Protein AF-A0A844KLC8-F1 (afdb_monomer)

Mean predicted aligned error: 15.68 Å

Solvent-accessible surface area (backbone atoms only — not comparable to full-atom values): 9516 Å² total; per-residue (Å²): 142,85,90,80,84,91,78,90,85,89,85,89,83,91,80,89,80,90,86,89,83,84,87,91,82,92,81,90,74,97,69,89,87,89,84,85,68,102,73,71,63,65,18,48,72,48,92,65,33,58,96,53,29,30,75,42,96,89,33,64,32,41,52,37,38,92,76,21,18,28,34,32,66,72,65,86,51,62,90,50,37,47,78,38,76,36,86,92,43,44,32,43,36,33,15,62,91,38,49,68,51,45,63,72,38,43,82,78,47,55,73,69,40,40,50,48,48,52,50,51,54,53,51,50,53,51,54,53,51,58,52,52,59,50,52,58,58,56,68,68,70,73,80,80,84,88,134

Nearest PDB structures (foldseek):
  7uyx-assembly2_C  TM=3.907E-01  e=8.973E-01  Pseudomonas phage PA1C

Structure (mmCIF, N/CA/C/O backbone):
data_AF-A0A844KLC8-F1
#
_entry.id   AF-A0A844KLC8-F1
#
loop_
_atom_site.group_PDB
_atom_site.id
_atom_site.type_symbol
_atom_site.label_atom_id
_atom_site.label_alt_id
_atom_site.label_comp_id
_atom_site.label_asym_id
_atom_site.label_entity_id
_atom_site.label_seq_id
_atom_site.pdbx_PDB_ins_code
_atom_site.Cartn_x
_atom_site.Cartn_y
_atom_site.Cartn_z
_atom_site.occupancy
_atom_site.B_iso_or_equiv
_atom_site.auth_seq_id
_atom_site.auth_comp_id
_atom_site.auth_asym_id
_atom_site.auth_atom_id
_atom_site.pdbx_PDB_model_num
ATOM 1 N N . MET A 1 1 ? -18.348 40.422 -34.253 1.00 45.09 1 MET A N 1
ATOM 2 C CA . MET A 1 1 ? -17.930 39.372 -33.302 1.00 45.09 1 MET A CA 1
ATOM 3 C C . MET A 1 1 ? -16.960 38.451 -34.016 1.00 45.09 1 MET A C 1
ATOM 5 O O . MET A 1 1 ? -17.379 37.837 -34.982 1.00 45.09 1 MET A O 1
ATOM 9 N N . ALA A 1 2 ? -15.698 38.417 -33.592 1.00 37.88 2 ALA A N 1
ATOM 10 C CA . ALA A 1 2 ? -14.767 37.296 -33.761 1.00 37.88 2 ALA A CA 1
ATOM 11 C C . ALA A 1 2 ? -13.426 37.734 -33.156 1.00 37.88 2 ALA A C 1
ATOM 13 O O . ALA A 1 2 ? -12.710 38.538 -33.745 1.00 37.88 2 ALA A O 1
ATOM 14 N N . ILE A 1 3 ? -13.129 37.252 -31.950 1.00 41.69 3 ILE A N 1
ATOM 15 C CA . ILE A 1 3 ? -11.809 37.370 -31.325 1.00 41.69 3 ILE A CA 1
ATOM 16 C C . ILE A 1 3 ? -11.173 35.993 -31.526 1.00 41.69 3 ILE A C 1
ATOM 18 O O . ILE A 1 3 ? -11.606 35.020 -30.915 1.00 41.69 3 ILE A O 1
ATOM 22 N N . GLY A 1 4 ? -10.259 35.895 -32.492 1.00 40.50 4 GLY A N 1
ATOM 23 C CA . GLY A 1 4 ? -9.555 34.667 -32.862 1.00 40.50 4 GLY A CA 1
ATOM 24 C C . GLY A 1 4 ? -8.250 34.519 -32.081 1.00 40.50 4 GLY A C 1
ATOM 25 O O . GLY A 1 4 ? -7.542 35.495 -31.853 1.00 40.50 4 GLY A O 1
ATOM 26 N N . ALA A 1 5 ? -7.987 33.288 -31.653 1.00 45.03 5 ALA A N 1
ATOM 27 C CA . ALA A 1 5 ? -6.975 32.880 -30.692 1.00 45.03 5 ALA A CA 1
ATOM 28 C C . ALA A 1 5 ? -5.515 33.040 -31.159 1.00 45.03 5 ALA A C 1
ATOM 30 O O . ALA A 1 5 ? -5.173 32.813 -32.318 1.00 45.03 5 ALA A O 1
ATOM 31 N N . LEU A 1 6 ? -4.647 33.346 -30.191 1.00 46.69 6 LEU A N 1
ATOM 32 C CA . LEU A 1 6 ? -3.197 33.179 -30.259 1.00 46.69 6 LEU A CA 1
ATOM 33 C C . LEU A 1 6 ? -2.846 31.702 -30.013 1.00 46.69 6 LEU A C 1
ATOM 35 O O . LEU A 1 6 ? -3.118 31.187 -28.933 1.00 46.69 6 LEU A O 1
ATOM 39 N N . GLN A 1 7 ? -2.182 31.053 -30.970 1.00 39.69 7 GLN A N 1
ATOM 40 C CA . GLN A 1 7 ? -1.449 29.802 -30.751 1.00 39.69 7 GLN A CA 1
ATOM 41 C C . GLN A 1 7 ? -0.086 29.907 -31.456 1.00 39.69 7 GLN A C 1
ATOM 43 O O . GLN A 1 7 ? 0.065 29.609 -32.636 1.00 39.69 7 GLN A O 1
ATOM 48 N N . THR A 1 8 ? 0.906 30.383 -30.707 1.00 43.91 8 THR A N 1
ATOM 49 C CA . THR A 1 8 ? 2.342 30.194 -30.973 1.00 43.91 8 THR A CA 1
ATOM 50 C C . THR A 1 8 ? 2.672 28.719 -30.667 1.00 43.91 8 THR A C 1
ATOM 52 O O . THR A 1 8 ? 2.186 28.194 -29.673 1.00 43.91 8 THR A O 1
ATOM 55 N N . GLY A 1 9 ? 3.382 27.905 -31.447 1.00 41.59 9 GLY A N 1
ATOM 56 C CA . GLY A 1 9 ? 4.299 28.160 -32.546 1.00 41.59 9 GLY A CA 1
ATOM 57 C C . GLY A 1 9 ? 5.651 27.516 -32.228 1.00 41.59 9 GLY A C 1
ATOM 58 O O . GLY A 1 9 ? 6.537 28.240 -31.811 1.00 41.59 9 GLY A O 1
ATOM 59 N N . TYR A 1 10 ? 5.820 26.196 -32.420 1.00 30.45 10 TYR A N 1
ATOM 60 C CA . TYR A 1 10 ? 7.143 25.544 -32.494 1.00 30.45 10 TYR A CA 1
ATOM 61 C C . TYR A 1 10 ? 7.095 24.278 -33.362 1.00 30.45 10 TYR A C 1
ATOM 63 O O . TYR A 1 10 ? 6.698 23.207 -32.909 1.00 30.45 10 TYR A O 1
ATOM 71 N N . THR A 1 11 ? 7.550 24.389 -34.609 1.00 50.56 11 THR A N 1
ATOM 72 C CA . THR A 1 11 ? 7.930 23.242 -35.443 1.00 50.56 11 THR A CA 1
ATOM 73 C C . THR A 1 11 ? 9.197 23.567 -36.218 1.00 50.56 11 THR A C 1
ATOM 75 O O . THR A 1 11 ? 9.333 24.676 -36.736 1.00 50.56 11 THR A O 1
ATOM 78 N N . THR A 1 12 ? 10.006 22.523 -36.409 1.00 45.44 12 THR A N 1
ATOM 79 C CA . THR A 1 12 ? 11.101 22.346 -37.381 1.00 45.44 12 THR A CA 1
ATOM 80 C C . THR A 1 12 ? 12.499 22.491 -36.796 1.00 45.44 12 THR A C 1
ATOM 82 O O . THR A 1 12 ? 12.914 23.588 -36.450 1.00 45.44 12 THR A O 1
ATOM 85 N N . LEU A 1 13 ? 13.238 21.374 -36.776 1.00 40.22 13 LEU A N 1
ATOM 86 C CA . LEU A 1 13 ? 14.566 21.243 -37.400 1.00 40.22 13 LEU A CA 1
ATOM 87 C C . LEU A 1 13 ? 15.124 19.828 -37.152 1.00 40.22 13 LEU A C 1
ATOM 89 O O . LEU A 1 13 ? 15.991 19.622 -36.311 1.00 40.22 13 LEU A O 1
ATOM 93 N N . TYR A 1 14 ? 14.642 18.835 -37.910 1.00 39.84 14 TYR A N 1
ATOM 94 C CA . TYR A 1 14 ? 15.401 17.593 -38.086 1.00 39.84 14 TYR A CA 1
ATOM 95 C C . TYR A 1 14 ? 16.391 17.786 -39.234 1.00 39.84 14 TYR A C 1
ATOM 97 O O . TYR A 1 14 ? 16.035 17.763 -40.413 1.00 39.84 14 TYR A O 1
ATOM 105 N N . GLY A 1 15 ? 17.639 18.039 -38.843 1.00 39.06 15 GLY A N 1
ATOM 106 C CA . GLY A 1 15 ? 18.807 18.108 -39.704 1.00 39.06 15 GLY A CA 1
ATOM 107 C C . GLY A 1 15 ? 19.324 16.719 -40.092 1.00 39.06 15 GLY A C 1
ATOM 108 O O . GLY A 1 15 ? 19.486 15.823 -39.271 1.00 39.06 15 GLY A O 1
ATOM 109 N N . LYS A 1 16 ? 19.583 16.602 -41.388 1.00 54.03 16 LYS A N 1
ATOM 110 C CA . LYS A 1 16 ? 20.260 15.563 -42.169 1.00 54.03 16 LYS A CA 1
ATOM 111 C C . LYS A 1 16 ? 21.719 15.316 -41.739 1.00 54.03 16 LYS A C 1
ATOM 113 O O . LYS A 1 16 ? 22.467 16.281 -41.697 1.00 54.03 16 LYS A O 1
ATOM 118 N N . ILE A 1 17 ? 22.130 14.049 -41.579 1.00 48.88 17 ILE A N 1
ATOM 119 C CA . ILE A 1 17 ? 23.493 13.490 -41.809 1.00 48.88 17 ILE A CA 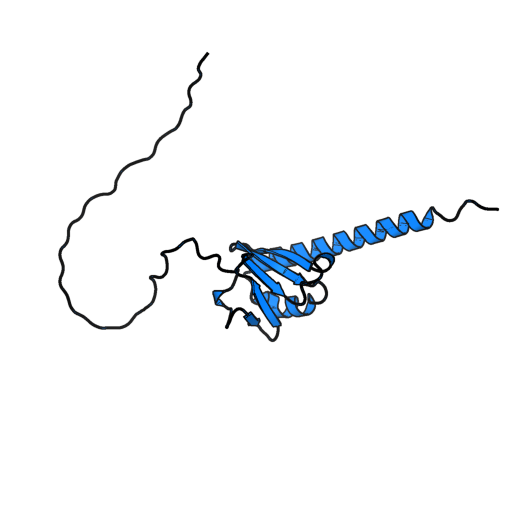1
ATOM 120 C C . ILE A 1 17 ? 23.347 11.952 -41.953 1.00 48.88 17 ILE A C 1
ATOM 122 O O . ILE A 1 17 ? 22.808 11.310 -41.065 1.00 48.88 17 ILE A O 1
ATOM 126 N N . ALA A 1 18 ? 23.485 11.327 -43.130 1.00 42.94 18 ALA A N 1
ATOM 127 C CA . ALA A 1 18 ? 24.706 10.968 -43.872 1.00 42.94 18 ALA A CA 1
ATOM 128 C C . ALA A 1 18 ? 25.677 10.055 -43.088 1.00 42.94 18 ALA A C 1
ATOM 130 O O . ALA A 1 18 ? 26.278 10.505 -42.120 1.00 42.94 18 ALA A O 1
ATOM 131 N N . GLY A 1 19 ? 25.889 8.814 -43.556 1.00 36.34 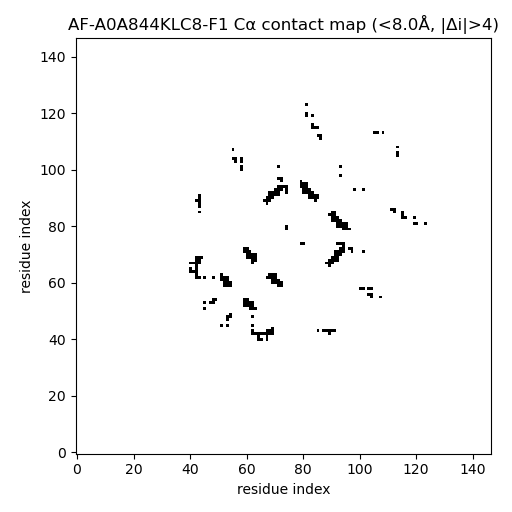19 GLY A N 1
ATOM 132 C CA . GLY A 1 19 ? 27.041 7.995 -43.143 1.00 36.34 19 GLY A CA 1
ATOM 133 C C . GLY A 1 19 ? 26.865 6.478 -43.284 1.00 36.34 19 GLY A C 1
ATOM 134 O O . GLY A 1 19 ? 26.221 5.848 -42.458 1.00 36.34 19 GLY A O 1
ATOM 135 N N . LEU A 1 20 ? 27.472 5.906 -44.327 1.00 45.84 20 LEU A N 1
ATOM 136 C CA . LEU A 1 20 ? 27.708 4.471 -44.549 1.00 45.84 20 LEU A CA 1
ATOM 137 C C . LEU A 1 20 ? 28.724 3.902 -43.535 1.00 45.84 20 LEU A C 1
ATOM 139 O O . LEU A 1 20 ? 29.646 4.619 -43.155 1.00 45.84 20 LEU A O 1
ATOM 143 N N . GLY A 1 21 ? 28.641 2.611 -43.177 1.00 35.19 21 GLY A N 1
ATOM 144 C CA . GLY A 1 21 ? 29.693 1.956 -42.379 1.00 35.19 21 GLY A CA 1
ATOM 145 C C . GLY A 1 21 ? 29.443 0.493 -41.983 1.00 35.19 21 GLY A C 1
ATOM 146 O O . GLY A 1 21 ? 28.834 0.215 -40.963 1.00 35.19 21 GLY A O 1
ATOM 147 N N . THR A 1 22 ? 29.916 -0.416 -42.833 1.00 40.16 22 THR A N 1
ATOM 148 C CA . THR A 1 22 ? 30.432 -1.788 -42.618 1.00 40.16 22 THR A CA 1
ATOM 149 C C . THR A 1 22 ? 30.262 -2.543 -41.275 1.00 40.16 22 THR A C 1
ATOM 151 O O . THR A 1 22 ? 30.783 -2.156 -40.238 1.00 40.16 22 THR A O 1
ATOM 154 N N . GLN A 1 23 ? 29.664 -3.733 -41.405 1.00 48.59 23 GLN A N 1
ATOM 155 C CA . GLN A 1 23 ? 29.912 -5.047 -40.777 1.00 48.59 23 GLN A CA 1
ATOM 156 C C . GLN A 1 23 ? 31.166 -5.316 -39.893 1.00 48.59 23 GLN A C 1
ATOM 158 O O . GLN A 1 23 ? 32.289 -4.974 -40.251 1.00 48.59 23 GLN A O 1
ATOM 163 N N . ASN A 1 24 ? 30.907 -6.152 -38.866 1.00 42.66 24 ASN A N 1
ATOM 164 C CA . ASN A 1 24 ? 31.769 -7.066 -38.081 1.00 42.66 24 ASN A CA 1
ATOM 165 C C . ASN A 1 24 ? 32.444 -6.571 -36.783 1.00 42.66 24 ASN A C 1
ATOM 167 O O . ASN A 1 24 ? 33.305 -5.702 -36.793 1.00 42.66 24 ASN A O 1
ATOM 171 N N . GLY A 1 25 ? 32.129 -7.259 -35.672 1.00 37.78 25 GLY A N 1
ATOM 172 C CA . GLY A 1 25 ? 32.873 -7.199 -34.408 1.00 37.78 25 GLY A CA 1
ATOM 173 C C . GLY A 1 25 ? 32.049 -7.646 -33.194 1.00 37.78 25 GLY A C 1
ATOM 174 O O . GLY A 1 25 ? 31.267 -6.878 -32.649 1.00 37.78 25 GLY A O 1
ATOM 175 N N . GLN A 1 26 ? 32.217 -8.897 -32.760 1.00 54.00 26 GLN A N 1
ATOM 176 C CA . GLN A 1 26 ? 31.723 -9.403 -31.473 1.00 54.00 26 GLN A CA 1
ATOM 177 C C . GLN A 1 26 ? 32.316 -8.576 -30.316 1.00 54.00 26 GLN A C 1
ATOM 179 O O . GLN A 1 26 ? 33.509 -8.286 -30.373 1.00 54.00 26 GLN A O 1
ATOM 184 N N . THR A 1 27 ? 31.536 -8.269 -29.262 1.00 42.12 27 THR A N 1
ATOM 185 C CA . THR A 1 27 ? 31.898 -8.404 -27.822 1.00 42.12 27 THR A CA 1
ATOM 186 C C . THR A 1 27 ? 31.007 -7.542 -26.904 1.00 42.12 27 THR A C 1
ATOM 188 O O . THR A 1 27 ? 31.100 -6.324 -26.896 1.00 42.12 27 THR A O 1
ATOM 191 N N . ARG A 1 28 ? 30.202 -8.239 -26.082 1.00 50.56 28 ARG A N 1
ATOM 192 C CA . ARG A 1 28 ? 29.765 -7.928 -24.700 1.00 50.56 28 ARG A CA 1
ATOM 193 C C . ARG A 1 28 ? 29.214 -6.530 -24.377 1.00 50.56 28 ARG A C 1
ATOM 195 O O . ARG A 1 28 ? 29.958 -5.574 -24.207 1.00 50.56 28 ARG A O 1
ATOM 202 N N . GLY A 1 29 ? 27.922 -6.500 -24.049 1.00 40.31 29 GLY A N 1
ATOM 203 C CA . GLY A 1 29 ? 27.316 -5.410 -23.284 1.00 40.31 29 GLY A CA 1
ATOM 204 C C . GLY A 1 29 ? 25.840 -5.227 -23.599 1.00 40.31 29 GLY A C 1
ATOM 205 O O . GLY A 1 29 ? 25.440 -4.160 -24.041 1.00 40.31 29 GLY A O 1
ATOM 206 N N . SER A 1 30 ? 25.029 -6.268 -23.420 1.00 45.47 30 SER A N 1
ATOM 207 C CA . SER A 1 30 ? 23.569 -6.173 -23.485 1.00 45.47 30 SER A CA 1
ATOM 208 C C . SER A 1 30 ? 23.058 -5.375 -22.285 1.00 45.47 30 SER A C 1
ATOM 210 O O . SER A 1 30 ? 22.660 -5.951 -21.283 1.00 45.47 30 SER A O 1
ATOM 212 N N . ASN A 1 31 ? 23.128 -4.050 -22.371 1.00 53.16 31 ASN A N 1
ATOM 213 C CA . ASN A 1 31 ? 22.466 -3.116 -21.474 1.00 53.16 31 ASN A CA 1
ATOM 214 C C . ASN A 1 31 ? 22.001 -1.924 -22.314 1.00 53.16 31 ASN A C 1
ATOM 216 O O . ASN A 1 31 ? 22.776 -1.378 -23.092 1.00 53.16 31 ASN A O 1
ATOM 220 N N . PHE A 1 32 ? 20.751 -1.516 -22.111 1.00 52.31 32 PHE A N 1
ATOM 221 C CA . PHE A 1 32 ? 20.112 -0.339 -22.707 1.00 52.31 32 PHE A CA 1
ATOM 222 C C . PHE A 1 32 ? 19.700 -0.444 -24.175 1.00 52.31 32 PHE A C 1
ATOM 224 O O . PHE A 1 32 ? 20.253 0.227 -25.043 1.00 52.31 32 PHE A O 1
ATOM 231 N N . ARG A 1 33 ? 18.616 -1.193 -24.426 1.00 46.44 33 ARG A N 1
ATOM 232 C CA . ARG A 1 33 ? 17.630 -0.822 -25.457 1.00 46.44 33 ARG A CA 1
ATOM 233 C C . ARG A 1 33 ? 16.271 -1.515 -25.298 1.00 46.44 33 ARG A C 1
ATOM 235 O O . ARG A 1 33 ? 15.713 -2.027 -26.254 1.00 46.44 33 ARG A O 1
ATOM 242 N N . GLU A 1 34 ? 15.696 -1.448 -24.102 1.00 48.25 34 GLU A N 1
ATOM 243 C CA . GLU A 1 34 ? 14.254 -1.659 -23.909 1.00 48.25 34 GLU A CA 1
ATOM 244 C C . GLU A 1 34 ? 13.622 -0.333 -23.478 1.00 48.25 34 GLU A C 1
ATOM 246 O O . GLU A 1 34 ? 13.378 -0.080 -22.305 1.00 48.25 34 GLU A O 1
ATOM 251 N N . HIS A 1 35 ? 13.459 0.578 -24.436 1.00 48.69 35 HIS A N 1
ATOM 252 C CA . HIS A 1 35 ? 12.604 1.766 -24.332 1.00 48.69 35 HIS A CA 1
ATOM 253 C C . HIS A 1 35 ? 11.857 1.902 -25.659 1.00 48.69 35 HIS A C 1
ATOM 255 O O . HIS A 1 35 ? 12.095 2.835 -26.421 1.00 48.69 35 HIS A O 1
ATOM 261 N N . ILE A 1 36 ? 11.020 0.914 -25.988 1.00 51.03 36 ILE A N 1
ATOM 262 C CA . ILE A 1 36 ? 10.103 1.004 -27.129 1.00 51.03 36 ILE A CA 1
ATOM 263 C C . ILE A 1 36 ? 8.828 0.193 -26.848 1.00 51.03 36 ILE A C 1
ATOM 265 O O . ILE A 1 36 ? 8.555 -0.764 -27.548 1.00 51.03 36 ILE A O 1
ATOM 269 N N . ASP A 1 37 ? 8.093 0.528 -25.784 1.00 44.88 37 ASP A N 1
ATOM 270 C CA . ASP A 1 37 ? 6.626 0.626 -25.853 1.00 44.88 37 ASP A CA 1
ATOM 271 C C . ASP A 1 37 ? 6.081 1.231 -24.549 1.00 44.88 37 ASP A C 1
ATOM 273 O O . ASP A 1 37 ? 6.043 0.598 -23.495 1.00 44.88 37 ASP A O 1
ATOM 277 N N . GLY A 1 38 ? 5.678 2.500 -24.591 1.00 47.12 38 GLY A N 1
ATOM 278 C CA . GLY A 1 38 ? 5.059 3.203 -23.462 1.00 47.12 38 GLY A CA 1
ATOM 279 C C . GLY A 1 38 ? 3.619 2.765 -23.171 1.00 47.12 38 GLY A C 1
ATOM 280 O O . GLY A 1 38 ? 2.843 3.581 -22.680 1.00 47.12 38 GLY A O 1
ATOM 281 N N . THR A 1 39 ? 3.235 1.526 -23.503 1.00 51.09 39 THR A N 1
ATOM 282 C CA . THR A 1 39 ? 1.877 0.994 -23.292 1.00 51.09 39 THR A CA 1
ATOM 283 C C . THR A 1 39 ? 1.816 -0.304 -22.489 1.00 51.09 39 THR A C 1
ATOM 285 O O . THR A 1 39 ? 0.735 -0.863 -22.303 1.00 51.09 39 THR A O 1
ATOM 288 N N . GLU A 1 40 ? 2.926 -0.774 -21.921 1.00 53.41 40 GLU A N 1
ATOM 289 C CA . GLU A 1 40 ? 2.848 -1.870 -20.959 1.00 53.41 40 GLU A CA 1
ATOM 290 C C . GLU A 1 40 ? 2.339 -1.330 -19.616 1.00 53.41 40 GLU A C 1
ATOM 292 O O . GLU A 1 40 ? 3.033 -0.583 -18.923 1.00 53.41 40 GLU A O 1
ATOM 297 N N . LYS A 1 41 ? 1.105 -1.702 -19.248 1.00 58.62 41 LYS A N 1
ATOM 298 C CA . LYS A 1 41 ? 0.533 -1.505 -17.907 1.00 58.62 41 LYS A CA 1
ATOM 299 C C . LYS A 1 41 ? 1.351 -2.305 -16.887 1.00 58.62 41 LYS A C 1
ATOM 301 O O . LYS A 1 41 ? 0.967 -3.399 -16.481 1.00 58.62 41 LYS A O 1
ATOM 306 N N . LYS A 1 42 ? 2.522 -1.790 -16.526 1.00 71.62 42 LYS A N 1
ATOM 307 C CA . LYS A 1 42 ? 3.412 -2.416 -15.551 1.00 71.62 42 LYS A CA 1
ATOM 308 C C . LYS A 1 42 ? 3.011 -1.963 -14.164 1.00 71.62 42 LYS A C 1
ATOM 310 O O . LYS A 1 42 ? 2.954 -0.762 -13.921 1.00 71.62 42 LYS A O 1
ATOM 315 N N . ALA A 1 43 ? 2.752 -2.923 -13.281 1.00 80.50 43 ALA A N 1
ATOM 316 C CA . ALA A 1 43 ? 2.466 -2.642 -11.884 1.00 80.50 43 ALA A CA 1
ATOM 317 C C . ALA A 1 43 ? 3.658 -1.905 -11.240 1.00 80.50 43 ALA A C 1
ATOM 319 O O . ALA A 1 43 ? 4.816 -2.128 -11.626 1.00 80.50 43 ALA A O 1
ATOM 320 N N . PRO A 1 44 ? 3.414 -1.041 -10.242 1.00 84.06 44 PRO A N 1
ATOM 321 C CA . PRO A 1 44 ? 4.495 -0.382 -9.527 1.00 84.06 44 PRO A CA 1
ATOM 322 C C . PRO A 1 44 ? 5.444 -1.422 -8.928 1.00 84.06 44 PRO A C 1
ATOM 324 O O . PRO A 1 44 ? 5.013 -2.469 -8.453 1.00 84.06 44 PRO A O 1
ATOM 327 N N . TYR A 1 45 ? 6.749 -1.147 -8.977 1.00 86.44 45 TYR A N 1
ATOM 328 C CA . TYR A 1 45 ? 7.794 -2.051 -8.477 1.00 86.44 45 TYR A CA 1
ATOM 329 C C . TYR A 1 45 ? 7.799 -3.464 -9.105 1.00 86.44 45 TYR A C 1
ATOM 331 O O . TYR A 1 45 ? 8.497 -4.342 -8.607 1.00 86.44 45 TYR A O 1
ATOM 339 N N . GLN A 1 46 ? 7.124 -3.691 -10.243 1.00 85.12 46 GLN A N 1
ATOM 340 C CA . GLN A 1 46 ? 7.100 -4.994 -10.932 1.00 85.12 46 GLN A CA 1
ATOM 341 C C . GLN A 1 46 ? 8.496 -5.525 -11.295 1.00 85.12 46 GLN A C 1
ATOM 343 O O . GLN A 1 46 ? 8.684 -6.730 -11.392 1.00 85.12 46 GLN A O 1
ATOM 348 N N . HIS A 1 47 ? 9.496 -4.654 -11.456 1.00 84.31 47 HIS A N 1
ATOM 349 C CA . HIS A 1 47 ? 10.886 -5.067 -11.678 1.00 84.31 47 HIS A CA 1
ATOM 350 C C . HIS A 1 47 ? 11.493 -5.851 -10.496 1.00 84.31 47 HIS A C 1
ATOM 352 O O . HIS A 1 47 ? 12.488 -6.544 -10.682 1.00 84.31 47 HIS A O 1
ATOM 358 N N . LEU A 1 48 ? 10.909 -5.746 -9.297 1.00 85.69 48 LEU A N 1
ATOM 359 C CA . LEU A 1 48 ? 11.263 -6.537 -8.113 1.00 85.69 48 LEU A CA 1
ATOM 360 C C . LEU A 1 48 ? 10.434 -7.825 -7.998 1.00 85.69 48 LEU A C 1
ATOM 362 O O . LEU A 1 48 ? 10.688 -8.637 -7.110 1.00 85.69 48 LEU A O 1
ATOM 366 N N . ALA A 1 49 ? 9.416 -7.998 -8.842 1.00 87.12 49 ALA A N 1
ATOM 367 C CA . ALA A 1 49 ? 8.496 -9.117 -8.752 1.00 87.12 49 ALA A CA 1
ATOM 368 C C . ALA A 1 49 ? 9.093 -10.371 -9.391 1.00 87.12 49 ALA A C 1
ATOM 370 O O . ALA A 1 49 ? 9.615 -10.343 -10.506 1.00 87.12 49 ALA A O 1
ATOM 371 N N . GLN A 1 50 ? 8.932 -11.497 -8.709 1.00 87.50 50 GLN A N 1
ATOM 372 C CA . GLN A 1 50 ? 9.228 -12.825 -9.213 1.00 87.50 50 GLN A CA 1
ATOM 373 C C . GLN A 1 50 ? 7.903 -13.565 -9.419 1.00 87.50 50 GLN A C 1
ATOM 375 O O . GLN A 1 50 ? 7.145 -13.781 -8.478 1.00 87.50 50 GLN A O 1
ATOM 380 N N . ASN A 1 51 ? 7.590 -13.915 -10.670 1.00 86.38 51 ASN A N 1
ATOM 381 C CA . ASN A 1 51 ? 6.331 -14.571 -11.054 1.00 86.38 51 ASN A CA 1
ATOM 382 C C . ASN A 1 51 ? 5.058 -13.811 -10.614 1.00 86.38 51 ASN A C 1
ATOM 384 O O . ASN A 1 51 ? 4.068 -14.429 -10.234 1.00 86.38 51 ASN A O 1
ATOM 388 N N . GLY A 1 52 ? 5.081 -12.474 -10.656 1.00 85.44 52 GLY A N 1
ATOM 389 C CA . GLY A 1 52 ? 3.933 -11.636 -10.277 1.00 85.44 52 GLY A CA 1
ATOM 390 C C . GLY A 1 52 ? 3.832 -11.316 -8.782 1.00 85.44 52 GLY A C 1
ATOM 391 O O . GLY A 1 52 ? 2.871 -10.676 -8.364 1.00 85.44 52 GLY A O 1
ATOM 392 N N . THR A 1 53 ? 4.835 -11.699 -7.989 1.00 91.00 53 THR A N 1
ATOM 393 C CA . THR A 1 53 ? 4.857 -11.488 -6.540 1.00 91.00 53 THR A CA 1
ATOM 394 C C . THR A 1 53 ? 6.211 -10.929 -6.100 1.00 91.00 53 THR A C 1
ATOM 396 O O . THR A 1 53 ? 7.254 -11.430 -6.506 1.00 91.00 53 THR A O 1
ATOM 399 N N . ILE A 1 54 ? 6.227 -9.894 -5.264 1.00 90.69 54 ILE A N 1
ATOM 400 C CA . ILE A 1 54 ? 7.444 -9.309 -4.688 1.00 90.69 54 ILE A CA 1
ATOM 401 C C . ILE A 1 54 ? 7.593 -9.834 -3.263 1.00 90.69 54 ILE A C 1
ATOM 403 O O . ILE A 1 54 ? 6.746 -9.562 -2.416 1.00 90.69 54 ILE A O 1
ATOM 407 N N . THR A 1 55 ? 8.679 -10.544 -2.970 1.00 92.31 55 THR A N 1
ATOM 408 C CA . THR A 1 55 ? 8.999 -10.964 -1.600 1.00 92.31 55 THR A CA 1
ATOM 409 C C . THR A 1 55 ? 10.165 -10.143 -1.070 1.00 92.31 55 THR A C 1
ATOM 411 O O . THR A 1 55 ? 11.266 -10.181 -1.616 1.00 92.31 55 THR A O 1
ATOM 414 N N . TYR A 1 56 ? 9.939 -9.410 0.016 1.00 91.31 56 TYR A N 1
ATOM 415 C CA . TYR A 1 56 ? 10.935 -8.543 0.630 1.00 91.31 56 TYR A CA 1
ATOM 416 C C . TYR A 1 56 ? 10.925 -8.710 2.149 1.00 91.31 56 TYR A C 1
ATOM 418 O O . TYR A 1 56 ? 9.908 -8.487 2.797 1.00 91.31 56 TYR A O 1
ATOM 426 N N . LYS A 1 57 ? 12.062 -9.116 2.731 1.00 90.12 57 LYS A N 1
ATOM 427 C CA . LYS A 1 57 ? 12.214 -9.361 4.183 1.00 90.12 57 LYS A CA 1
ATOM 428 C C . LYS A 1 57 ? 11.116 -10.264 4.788 1.00 90.12 57 LYS A C 1
ATOM 430 O O . LYS A 1 57 ? 10.705 -10.058 5.919 1.00 90.12 57 LYS A O 1
ATOM 435 N N . GLY A 1 58 ? 10.646 -11.263 4.036 1.00 88.56 58 GLY A N 1
ATOM 436 C CA . GLY A 1 58 ? 9.581 -12.186 4.466 1.00 88.56 58 GLY A CA 1
ATOM 437 C C . GLY A 1 58 ? 8.155 -11.690 4.202 1.00 88.56 58 GLY A C 1
ATOM 438 O O . GLY A 1 58 ? 7.208 -12.460 4.326 1.00 88.56 58 GLY A O 1
ATOM 439 N N . VAL A 1 59 ? 8.000 -10.443 3.762 1.00 92.06 59 VAL A N 1
ATOM 440 C CA . VAL A 1 59 ? 6.718 -9.841 3.394 1.00 92.06 59 VAL A CA 1
ATOM 441 C C . VAL A 1 59 ? 6.470 -10.048 1.909 1.00 92.06 59 VAL A C 1
ATOM 443 O O . VAL A 1 59 ? 7.376 -9.871 1.096 1.00 92.06 59 VAL A O 1
ATOM 446 N N . THR A 1 60 ? 5.246 -10.421 1.550 1.00 92.94 60 THR A N 1
ATOM 447 C CA . THR A 1 60 ? 4.888 -10.797 0.181 1.00 92.94 60 THR A CA 1
ATOM 448 C C . THR A 1 60 ? 3.835 -9.848 -0.378 1.00 92.94 60 THR A C 1
ATOM 450 O O . THR A 1 60 ? 2.723 -9.780 0.139 1.00 92.94 60 THR A O 1
ATOM 453 N N . PHE A 1 61 ? 4.180 -9.134 -1.446 1.00 93.25 61 PHE A N 1
ATOM 454 C CA . PHE A 1 61 ? 3.280 -8.264 -2.196 1.00 93.25 61 PHE A CA 1
ATOM 455 C C . PHE A 1 61 ? 2.873 -8.943 -3.495 1.00 93.2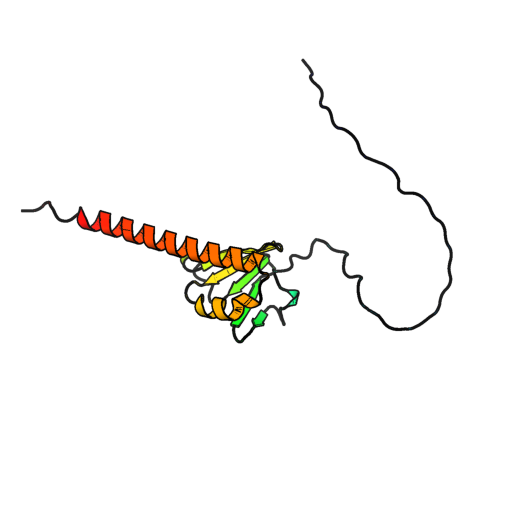5 61 PHE A C 1
ATOM 457 O O . PHE A 1 61 ? 3.711 -9.518 -4.184 1.00 93.25 61 PHE A O 1
ATOM 464 N N . VAL A 1 62 ? 1.609 -8.822 -3.873 1.00 92.69 62 VAL A N 1
ATOM 465 C CA . VAL A 1 62 ? 1.102 -9.342 -5.146 1.00 92.69 62 VAL A CA 1
ATOM 466 C C . VAL A 1 62 ? 0.996 -8.193 -6.141 1.00 92.69 62 VAL A C 1
ATOM 468 O O . VAL A 1 62 ? 0.435 -7.142 -5.827 1.00 92.69 62 VAL A O 1
ATOM 471 N N . CYS A 1 63 ? 1.552 -8.368 -7.335 1.00 90.38 63 CYS A N 1
ATOM 472 C CA . CYS A 1 63 ? 1.433 -7.403 -8.420 1.00 90.38 63 CYS A CA 1
ATOM 473 C C . CYS A 1 63 ? 0.146 -7.654 -9.209 1.00 90.38 63 CYS A C 1
ATOM 475 O O . CYS A 1 63 ? -0.055 -8.723 -9.776 1.00 90.38 63 CYS A O 1
ATOM 477 N N . ASP A 1 64 ? -0.693 -6.631 -9.297 1.00 88.31 64 ASP A N 1
ATOM 478 C CA . ASP A 1 64 ? -1.906 -6.590 -10.107 1.00 88.31 64 ASP A CA 1
ATOM 479 C C . ASP A 1 64 ? -1.633 -5.650 -11.292 1.00 88.31 64 ASP A C 1
ATOM 481 O O . ASP A 1 64 ? -1.754 -4.423 -11.198 1.00 88.31 64 ASP A O 1
ATOM 485 N N . THR A 1 65 ? -1.168 -6.229 -12.401 1.00 84.50 65 THR A N 1
ATOM 486 C CA . THR A 1 65 ? -0.835 -5.504 -13.639 1.00 84.50 65 THR A CA 1
ATOM 487 C C . THR A 1 65 ? -2.079 -4.973 -14.346 1.00 84.50 65 THR A C 1
ATOM 489 O O . THR A 1 65 ? -2.032 -3.893 -14.935 1.00 84.50 65 THR A O 1
ATOM 492 N N . ASP A 1 66 ? -3.216 -5.663 -14.226 1.00 85.75 66 ASP A N 1
ATOM 493 C CA . ASP A 1 66 ? -4.492 -5.241 -14.815 1.00 85.75 66 ASP A CA 1
ATOM 494 C C . ASP A 1 66 ? -4.946 -3.884 -14.279 1.00 85.75 66 ASP A C 1
ATOM 496 O O . ASP A 1 66 ? -5.400 -3.013 -15.035 1.00 85.75 66 ASP A O 1
ATOM 500 N N . ARG A 1 67 ? -4.800 -3.691 -12.965 1.00 83.94 67 ARG A N 1
ATOM 501 C CA . ARG A 1 67 ? -5.195 -2.462 -12.266 1.00 83.94 67 ARG A CA 1
ATOM 502 C C . ARG A 1 67 ? -4.018 -1.569 -11.902 1.00 83.94 67 ARG A C 1
AT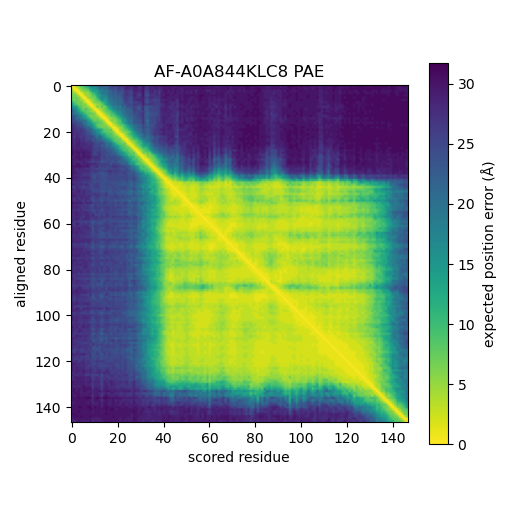OM 504 O O . ARG A 1 67 ? -4.223 -0.571 -11.214 1.00 83.94 67 ARG A O 1
ATOM 511 N N . ASN A 1 68 ? -2.823 -1.904 -12.383 1.00 88.25 68 ASN A N 1
ATOM 512 C CA . ASN A 1 68 ? -1.593 -1.158 -12.156 1.00 88.25 68 ASN A CA 1
ATOM 513 C C . ASN A 1 68 ? -1.349 -0.861 -10.663 1.00 88.25 68 ASN A C 1
ATOM 515 O O . ASN A 1 68 ? -1.260 0.294 -10.238 1.00 88.25 68 ASN A O 1
ATOM 519 N N . ARG A 1 69 ? -1.301 -1.906 -9.836 1.00 90.00 69 ARG A N 1
ATOM 520 C CA . ARG A 1 69 ? -1.124 -1.768 -8.386 1.00 90.00 69 ARG A CA 1
ATOM 521 C C . ARG A 1 69 ? -0.396 -2.947 -7.771 1.00 90.00 69 ARG A C 1
ATOM 523 O O . ARG A 1 69 ? -0.313 -4.015 -8.366 1.00 90.00 69 ARG A O 1
ATOM 530 N N . ILE A 1 70 ? 0.100 -2.749 -6.561 1.00 93.12 70 ILE A N 1
ATOM 531 C CA . ILE A 1 70 ? 0.609 -3.828 -5.714 1.00 93.12 70 ILE A CA 1
ATOM 532 C C . ILE A 1 70 ? -0.258 -3.948 -4.473 1.00 93.12 70 ILE A C 1
ATOM 534 O O . ILE A 1 70 ? -0.728 -2.941 -3.942 1.00 93.12 70 ILE A O 1
ATOM 538 N N . THR A 1 71 ? -0.490 -5.175 -4.026 1.00 94.19 71 THR A N 1
ATOM 539 C CA . THR A 1 71 ? -1.351 -5.458 -2.882 1.00 94.19 71 THR A CA 1
ATOM 540 C C . THR A 1 71 ? -0.580 -6.164 -1.779 1.00 94.19 71 THR A C 1
ATOM 542 O O . THR A 1 71 ? 0.210 -7.065 -2.061 1.00 94.19 71 THR A O 1
ATOM 545 N N . LEU A 1 72 ? -0.827 -5.781 -0.529 1.00 93.81 72 LEU A N 1
ATOM 546 C CA . LEU A 1 72 ? -0.290 -6.445 0.653 1.00 93.81 72 LEU A CA 1
ATOM 547 C C . LEU A 1 72 ? -1.430 -6.981 1.521 1.00 93.81 72 LEU A C 1
ATOM 549 O O . LEU A 1 72 ? -2.277 -6.208 1.976 1.00 93.81 72 LEU A O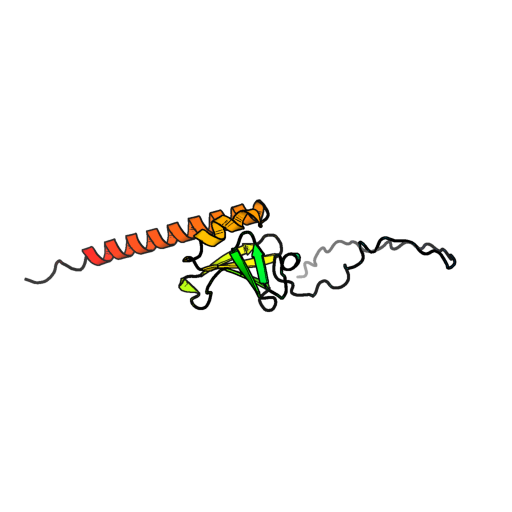 1
ATOM 553 N N . GLY A 1 73 ? -1.397 -8.288 1.782 1.00 91.19 73 GLY A N 1
ATOM 554 C CA . GLY A 1 73 ? -2.415 -8.977 2.572 1.00 91.19 73 GLY A CA 1
ATOM 555 C C . GLY A 1 73 ? -3.693 -9.283 1.789 1.00 91.19 73 GLY A C 1
ATOM 556 O O . GLY A 1 73 ? -3.716 -9.241 0.556 1.00 91.19 73 GLY A O 1
ATOM 557 N N . ASP A 1 74 ? -4.759 -9.607 2.520 1.00 90.31 74 ASP A N 1
ATOM 558 C CA . ASP A 1 74 ? -6.071 -9.887 1.934 1.00 90.31 74 ASP A CA 1
ATOM 559 C C . ASP A 1 74 ? -6.793 -8.583 1.573 1.00 90.31 74 ASP A C 1
ATOM 561 O O . ASP A 1 74 ? -7.173 -7.807 2.447 1.00 90.31 74 ASP A O 1
ATOM 565 N N . VAL A 1 75 ? -6.998 -8.349 0.277 1.00 87.94 75 VAL A N 1
ATOM 566 C CA . VAL A 1 75 ? -7.682 -7.156 -0.247 1.00 87.94 75 VAL A CA 1
ATOM 567 C C . VAL A 1 75 ? -9.132 -7.414 -0.668 1.00 87.94 75 VAL A C 1
ATOM 569 O O . VAL A 1 75 ? -9.717 -6.626 -1.419 1.00 87.94 75 VAL A O 1
ATOM 572 N N . THR A 1 76 ? -9.721 -8.521 -0.206 1.00 88.81 76 THR A N 1
ATOM 573 C CA . THR A 1 76 ? -11.127 -8.864 -0.465 1.00 88.81 76 THR A CA 1
ATOM 574 C C . THR A 1 76 ? -12.066 -7.810 0.123 1.00 88.81 76 THR A C 1
ATOM 576 O O . THR A 1 76 ? -12.997 -7.362 -0.550 1.00 88.81 76 THR A O 1
ATOM 579 N N . ASP A 1 77 ? -11.782 -7.351 1.346 1.00 89.25 77 ASP A N 1
ATOM 580 C CA . ASP A 1 77 ? -12.536 -6.287 2.009 1.00 89.25 77 ASP A CA 1
ATOM 581 C C . ASP A 1 77 ? -11.891 -4.917 1.770 1.00 89.25 77 ASP A C 1
ATOM 583 O O . ASP A 1 77 ? -10.911 -4.528 2.410 1.00 89.25 77 ASP A O 1
ATOM 587 N N . ARG A 1 78 ? -12.484 -4.140 0.859 1.00 87.50 78 ARG A N 1
ATOM 588 C CA . ARG A 1 78 ? -11.992 -2.794 0.536 1.00 87.50 78 ARG A CA 1
ATOM 589 C C . ARG A 1 78 ? -12.141 -1.802 1.684 1.00 87.50 78 ARG A C 1
ATOM 591 O O . ARG A 1 78 ? -11.393 -0.831 1.704 1.00 87.50 78 ARG A O 1
ATOM 598 N N . SER A 1 79 ? -13.052 -2.033 2.626 1.00 86.94 79 SER A N 1
ATOM 599 C CA . SER A 1 79 ? -13.242 -1.153 3.785 1.00 86.94 79 SER A CA 1
ATOM 600 C C . SER A 1 79 ? -12.070 -1.240 4.759 1.00 86.94 79 SER A C 1
ATOM 602 O O . SER A 1 79 ? -11.806 -0.282 5.485 1.00 86.94 79 SER A O 1
ATOM 604 N N . LYS A 1 80 ? -11.350 -2.369 4.755 1.00 88.75 80 LYS A N 1
ATOM 605 C CA . LYS A 1 80 ? -10.123 -2.598 5.533 1.00 88.75 80 LYS A CA 1
ATOM 606 C C . LYS A 1 80 ? -8.848 -2.333 4.740 1.00 88.75 80 LYS A C 1
ATOM 608 O O . LYS A 1 80 ? -7.755 -2.479 5.278 1.00 88.75 80 LYS A O 1
ATOM 613 N N . CYS A 1 81 ? -8.964 -1.941 3.476 1.00 91.44 81 CYS A N 1
ATOM 614 C CA . CYS A 1 81 ? -7.820 -1.651 2.630 1.00 91.44 81 CYS A CA 1
ATOM 615 C C . CYS A 1 81 ? -7.517 -0.158 2.613 1.00 91.44 81 CYS A C 1
ATOM 617 O O . CYS A 1 81 ? -8.383 0.666 2.328 1.00 91.44 81 CYS A O 1
ATOM 619 N N . LEU A 1 82 ? -6.251 0.180 2.807 1.00 92.19 82 LEU A N 1
ATOM 620 C CA . LEU A 1 82 ? -5.720 1.509 2.569 1.00 92.19 82 LEU A CA 1
ATOM 621 C C . LEU A 1 82 ? -5.143 1.574 1.152 1.00 92.19 82 LEU A C 1
ATOM 623 O O . LEU A 1 82 ? -4.338 0.728 0.765 1.00 92.19 82 LEU A O 1
ATOM 627 N N . ASN A 1 83 ? -5.563 2.571 0.374 1.00 92.38 83 ASN A N 1
ATOM 628 C CA . ASN A 1 83 ? -5.101 2.788 -0.996 1.00 92.38 83 ASN A CA 1
ATOM 629 C C . ASN A 1 83 ? -4.187 4.015 -1.062 1.00 92.38 83 ASN A C 1
ATOM 631 O O . ASN A 1 83 ? -4.600 5.115 -0.700 1.00 92.38 83 ASN A O 1
ATOM 635 N N . ILE A 1 84 ? -2.962 3.828 -1.543 1.00 92.94 84 ILE A N 1
ATOM 636 C CA . ILE A 1 84 ? -1.888 4.818 -1.470 1.00 92.94 84 ILE A CA 1
ATOM 637 C C . ILE A 1 84 ? -1.292 5.008 -2.861 1.00 92.94 84 ILE A C 1
ATOM 639 O O . ILE A 1 84 ? -0.720 4.087 -3.439 1.00 92.94 84 ILE A O 1
ATOM 643 N N . SER A 1 85 ? -1.402 6.214 -3.410 1.00 91.62 85 SER A N 1
ATOM 644 C CA . SER A 1 85 ? -0.866 6.530 -4.738 1.00 91.62 85 SER A CA 1
ATOM 645 C C . SER A 1 85 ? 0.654 6.699 -4.708 1.00 91.62 85 SER A C 1
ATOM 647 O O . SER A 1 85 ? 1.171 7.578 -4.009 1.00 91.62 85 SER A O 1
ATOM 649 N N . LEU A 1 86 ? 1.363 5.914 -5.520 1.00 90.25 86 LEU A N 1
ATOM 650 C CA . LEU A 1 86 ? 2.826 5.919 -5.600 1.00 90.25 86 LEU A CA 1
ATOM 651 C C . LEU A 1 86 ? 3.318 6.934 -6.644 1.00 90.25 86 LEU A C 1
ATOM 653 O O . LEU A 1 86 ? 2.642 7.211 -7.637 1.00 90.25 86 LEU A O 1
ATOM 657 N N . LYS A 1 87 ? 4.507 7.505 -6.434 1.00 84.06 87 LYS A N 1
ATOM 658 C CA . LYS A 1 87 ? 5.117 8.522 -7.309 1.00 84.06 87 LYS A CA 1
ATOM 659 C C . LYS A 1 87 ? 5.373 7.988 -8.719 1.00 84.06 87 LYS A C 1
ATOM 661 O O . LYS A 1 87 ? 5.156 8.710 -9.686 1.00 84.06 87 LYS A O 1
ATOM 666 N N . GLY A 1 88 ? 5.836 6.740 -8.828 1.00 75.31 88 GLY A N 1
ATOM 667 C CA . GLY A 1 88 ? 6.178 6.083 -10.097 1.00 75.31 88 GLY A CA 1
ATOM 668 C C . GLY A 1 88 ? 4.979 5.661 -10.953 1.00 75.31 88 GLY A C 1
ATOM 669 O O . GLY A 1 88 ? 5.176 5.067 -12.009 1.00 75.31 88 GLY A O 1
ATOM 670 N N . GLY A 1 89 ? 3.755 5.962 -10.513 1.00 81.50 89 GLY A N 1
ATOM 671 C CA . GLY A 1 89 ? 2.522 5.478 -11.123 1.00 81.50 89 GLY A CA 1
ATOM 672 C C . GLY A 1 89 ? 1.961 4.256 -10.399 1.00 81.50 89 GLY A C 1
ATOM 673 O O . GLY A 1 89 ? 2.664 3.559 -9.671 1.00 81.50 89 GLY A O 1
ATOM 674 N N . GLY A 1 90 ? 0.662 4.024 -10.585 1.00 88.06 90 GLY A N 1
ATOM 675 C CA . GLY A 1 90 ? -0.069 2.984 -9.869 1.00 88.06 90 GLY A CA 1
ATOM 676 C C . GLY A 1 90 ? -0.311 3.304 -8.392 1.00 88.06 90 GLY A C 1
ATOM 677 O O . GLY A 1 90 ? -0.131 4.436 -7.930 1.00 88.06 90 GLY A O 1
ATOM 678 N N . CYS A 1 91 ? -0.746 2.299 -7.638 1.00 90.75 91 CYS A N 1
ATOM 679 C CA . CYS A 1 91 ? -0.978 2.432 -6.203 1.00 90.75 91 CYS A CA 1
ATOM 680 C C . CYS A 1 91 ? -0.551 1.195 -5.404 1.00 90.75 91 CYS A C 1
ATOM 682 O O . CYS A 1 91 ? -0.439 0.088 -5.931 1.00 90.75 91 CYS A O 1
ATOM 684 N N . LEU A 1 92 ? -0.305 1.402 -4.115 1.00 92.94 92 LEU A N 1
ATOM 685 C CA . LEU A 1 92 ? -0.177 0.357 -3.110 1.00 92.94 92 LEU A CA 1
ATOM 686 C C . LEU A 1 92 ? -1.519 0.220 -2.396 1.00 92.94 92 LEU A C 1
ATOM 688 O O . LEU A 1 92 ? -2.032 1.188 -1.837 1.00 92.94 92 LEU A O 1
ATOM 692 N N . MET A 1 93 ? -2.069 -0.986 -2.391 1.00 94.12 93 MET A N 1
ATOM 693 C CA . MET A 1 93 ? -3.230 -1.339 -1.586 1.00 94.12 93 MET A CA 1
ATOM 694 C C . MET A 1 93 ? -2.779 -2.252 -0.453 1.00 94.12 93 MET A C 1
ATOM 696 O O . MET A 1 93 ? -2.228 -3.318 -0.697 1.00 94.12 93 MET A O 1
ATOM 700 N N . VAL A 1 94 ? -2.997 -1.848 0.788 1.00 93.88 94 VAL A N 1
ATOM 701 C CA . VAL A 1 94 ? -2.571 -2.616 1.960 1.00 93.88 94 VAL A CA 1
ATOM 702 C C . VAL A 1 94 ? -3.752 -2.868 2.872 1.00 93.88 94 VAL A C 1
ATOM 704 O O . VAL A 1 94 ? -4.500 -1.943 3.182 1.00 93.88 94 VAL A O 1
ATOM 707 N N . ASN A 1 95 ? -3.929 -4.109 3.311 1.00 93.25 95 ASN A N 1
ATOM 708 C CA . ASN A 1 95 ? -4.871 -4.394 4.381 1.00 93.25 95 ASN A CA 1
ATOM 709 C C . ASN A 1 95 ? -4.353 -3.773 5.693 1.00 93.25 95 ASN A C 1
ATOM 711 O O . ASN A 1 95 ? -3.188 -3.947 6.055 1.00 93.25 95 ASN A O 1
ATOM 715 N N . ARG A 1 96 ? -5.215 -3.044 6.408 1.00 90.00 96 ARG A N 1
ATOM 716 C CA . ARG A 1 96 ? -4.923 -2.434 7.714 1.00 90.00 96 ARG A CA 1
ATOM 717 C C . ARG A 1 96 ? -4.442 -3.453 8.755 1.00 90.00 96 ARG A C 1
ATOM 719 O O . ARG A 1 96 ? -3.614 -3.106 9.596 1.00 90.00 96 ARG A O 1
ATOM 726 N N . ASP A 1 97 ? -4.890 -4.701 8.663 1.00 91.62 97 ASP A N 1
ATOM 727 C CA . ASP A 1 97 ? -4.427 -5.803 9.514 1.00 91.62 97 ASP A CA 1
ATOM 728 C C . ASP A 1 97 ? -2.945 -6.158 9.242 1.00 91.62 97 ASP A C 1
ATOM 730 O O . ASP A 1 97 ? -2.236 -6.629 10.130 1.00 91.62 97 ASP A O 1
ATOM 734 N N . ASN A 1 98 ? -2.428 -5.847 8.045 1.00 92.25 98 ASN A N 1
ATOM 735 C CA . ASN A 1 98 ? -1.053 -6.117 7.602 1.00 92.25 98 ASN A CA 1
ATOM 736 C C . ASN A 1 98 ? -0.129 -4.882 7.648 1.00 92.25 98 ASN A C 1
ATOM 738 O O . ASN A 1 98 ? 0.930 -4.863 7.015 1.00 92.25 98 ASN A O 1
ATOM 742 N N . LEU A 1 99 ? -0.470 -3.840 8.417 1.00 91.62 99 LEU A N 1
ATOM 743 C CA . LEU A 1 99 ? 0.417 -2.676 8.583 1.00 91.62 99 LEU A CA 1
ATOM 744 C C . LEU A 1 99 ? 1.745 -3.028 9.274 1.00 91.62 99 LEU A C 1
ATOM 746 O O . LEU A 1 99 ? 2.752 -2.358 9.037 1.00 91.62 99 LEU A O 1
ATOM 750 N N . SER A 1 100 ? 1.766 -4.077 10.104 1.00 92.00 100 SER A N 1
ATOM 751 C CA . SER A 1 100 ? 3.003 -4.578 10.719 1.00 92.00 100 SER A CA 1
ATOM 752 C C . SER A 1 100 ? 3.971 -5.113 9.660 1.00 92.00 100 SER A C 1
ATOM 754 O O . SER A 1 100 ? 5.136 -4.716 9.628 1.00 92.00 100 SER A O 1
ATOM 756 N N . ASP A 1 101 ? 3.462 -5.916 8.723 1.00 92.75 101 ASP A N 1
ATOM 757 C CA . ASP A 1 101 ? 4.238 -6.439 7.598 1.00 92.75 101 ASP A CA 1
ATOM 758 C C . ASP A 1 101 ? 4.708 -5.299 6.687 1.00 92.75 101 ASP A C 1
ATOM 760 O O . ASP A 1 101 ? 5.879 -5.228 6.306 1.00 92.75 101 ASP A O 1
ATOM 764 N N . LEU A 1 102 ? 3.829 -4.327 6.412 1.00 93.06 102 LEU A N 1
ATOM 765 C CA . LEU A 1 102 ? 4.202 -3.137 5.650 1.00 93.06 102 LEU A CA 1
ATOM 766 C C . LEU A 1 102 ? 5.373 -2.397 6.301 1.00 93.06 102 LEU A C 1
ATOM 768 O O . LEU A 1 102 ? 6.285 -1.971 5.598 1.00 93.06 102 LEU A O 1
ATOM 772 N N . SER A 1 103 ? 5.382 -2.264 7.630 1.00 91.69 103 SER A N 1
ATOM 773 C CA . SER A 1 103 ? 6.464 -1.595 8.357 1.00 91.69 103 SER A CA 1
ATOM 774 C C . SER A 1 103 ? 7.813 -2.297 8.179 1.00 91.69 103 SER A C 1
ATOM 776 O O . SER A 1 103 ? 8.832 -1.618 8.055 1.00 91.69 103 SER A O 1
ATOM 778 N N . GLN A 1 104 ? 7.843 -3.629 8.097 1.00 92.50 104 GLN A N 1
ATOM 779 C CA . GLN A 1 104 ? 9.085 -4.372 7.850 1.00 92.50 104 GLN A CA 1
ATOM 780 C C . GLN A 1 104 ? 9.601 -4.166 6.422 1.00 92.50 104 GLN A C 1
ATOM 782 O O . GLN A 1 104 ? 10.812 -4.041 6.193 1.00 92.50 104 GLN A O 1
ATOM 787 N N . ALA A 1 105 ? 8.680 -4.094 5.462 1.00 92.75 105 ALA A N 1
ATOM 788 C CA . ALA A 1 105 ? 8.991 -3.925 4.051 1.00 92.75 105 ALA A CA 1
ATOM 789 C C . ALA A 1 105 ? 9.024 -2.468 3.572 1.00 92.75 105 ALA A C 1
ATOM 791 O O . ALA A 1 105 ? 9.341 -2.223 2.411 1.00 92.75 105 ALA A O 1
ATOM 792 N N . ILE 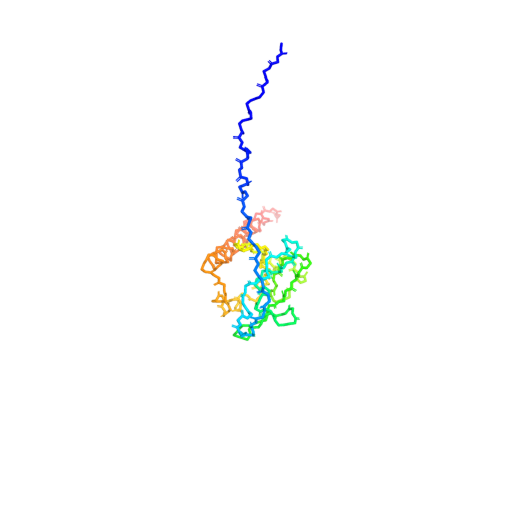A 1 106 ? 8.784 -1.487 4.447 1.00 91.81 106 ILE A N 1
ATOM 793 C CA . ILE A 1 106 ? 8.700 -0.068 4.074 1.00 91.81 106 ILE A CA 1
ATOM 794 C C . ILE A 1 106 ? 9.979 0.435 3.394 1.00 91.81 106 ILE A C 1
ATOM 796 O O . ILE A 1 106 ? 9.932 1.288 2.517 1.00 91.81 106 ILE A O 1
ATOM 800 N N . THR A 1 107 ? 11.130 -0.146 3.743 1.00 91.62 107 THR A N 1
ATOM 801 C CA . THR A 1 107 ? 12.432 0.238 3.181 1.00 91.62 107 THR A CA 1
ATOM 802 C C . THR A 1 107 ? 12.626 -0.207 1.727 1.00 91.62 107 THR A C 1
ATOM 804 O O . THR A 1 107 ? 13.663 0.098 1.151 1.00 91.62 107 THR A O 1
ATOM 807 N N . MET A 1 108 ? 11.702 -0.993 1.166 1.00 91.38 108 MET A N 1
ATOM 808 C CA . MET A 1 108 ? 11.666 -1.337 -0.260 1.00 91.38 108 MET A CA 1
ATOM 809 C C . MET A 1 108 ? 11.282 -0.127 -1.122 1.00 91.38 108 MET A C 1
ATOM 811 O O . MET A 1 108 ? 11.665 -0.049 -2.286 1.00 91.38 108 MET A O 1
ATOM 815 N N . PHE A 1 109 ? 10.512 0.804 -0.556 1.00 91.31 109 PHE A N 1
ATOM 816 C CA . PHE A 1 109 ? 9.979 1.958 -1.265 1.00 91.31 109 PHE A CA 1
ATOM 817 C C . PHE A 1 109 ? 10.988 3.108 -1.313 1.00 91.31 109 PHE A C 1
ATOM 819 O O . PHE A 1 109 ? 11.818 3.277 -0.418 1.00 91.31 109 PHE A O 1
ATOM 826 N N . CYS A 1 110 ? 10.889 3.946 -2.345 1.00 89.50 110 CYS A N 1
ATOM 827 C CA . CYS A 1 110 ? 11.641 5.198 -2.395 1.00 89.50 110 CYS A CA 1
ATOM 828 C C . CYS A 1 110 ? 11.204 6.153 -1.265 1.00 89.50 110 CYS A C 1
ATOM 830 O O . CYS A 1 110 ? 10.036 6.126 -0.874 1.00 89.50 110 CYS A O 1
ATOM 832 N N . PRO A 1 111 ? 12.082 7.047 -0.770 1.00 92.12 111 PRO A N 1
ATOM 833 C CA . PRO A 1 111 ? 11.761 7.972 0.323 1.00 92.12 111 PRO A CA 1
ATOM 834 C C . PRO A 1 111 ? 10.475 8.785 0.112 1.00 92.12 111 PRO A C 1
ATOM 836 O O . PRO A 1 111 ? 9.727 9.025 1.060 1.00 92.12 111 PRO A O 1
ATOM 839 N N . GLU A 1 112 ? 10.178 9.183 -1.126 1.00 92.44 112 GLU A N 1
ATOM 840 C CA . GLU A 1 112 ? 8.945 9.903 -1.451 1.00 92.44 112 GLU A CA 1
ATOM 841 C C . GLU A 1 112 ? 7.693 9.032 -1.323 1.00 92.44 112 GLU A C 1
ATOM 843 O O . GLU A 1 112 ? 6.659 9.512 -0.857 1.00 92.44 112 GLU A O 1
ATOM 848 N N . ASP A 1 113 ? 7.786 7.759 -1.707 1.00 92.69 113 ASP A N 1
ATOM 849 C CA . ASP A 1 113 ? 6.701 6.793 -1.541 1.00 92.69 113 ASP A CA 1
ATOM 850 C C . ASP A 1 113 ? 6.528 6.424 -0.067 1.00 92.69 113 ASP A C 1
ATOM 852 O O . ASP A 1 113 ? 5.399 6.376 0.411 1.00 92.69 113 ASP A O 1
ATOM 856 N N . ILE A 1 114 ? 7.623 6.272 0.684 1.00 93.69 114 ILE A N 1
ATOM 857 C CA . ILE A 1 114 ? 7.582 6.082 2.141 1.00 93.69 114 ILE A CA 1
ATOM 858 C C . ILE A 1 114 ? 6.812 7.227 2.799 1.00 93.69 114 ILE A C 1
ATOM 860 O O . ILE A 1 114 ? 5.913 6.973 3.596 1.00 93.69 114 ILE A O 1
ATOM 864 N N . ASN A 1 115 ? 7.111 8.481 2.448 1.00 93.56 115 ASN A N 1
ATOM 865 C CA . ASN A 1 115 ? 6.413 9.628 3.026 1.00 93.56 115 ASN A CA 1
ATOM 866 C C . ASN A 1 115 ? 4.906 9.583 2.723 1.00 93.56 115 ASN A C 1
ATOM 868 O O . ASN A 1 115 ? 4.089 9.718 3.628 1.00 93.56 115 ASN A O 1
ATOM 872 N N . ARG A 1 116 ? 4.531 9.292 1.470 1.00 93.81 116 ARG A N 1
ATOM 873 C CA . ARG A 1 116 ? 3.124 9.128 1.062 1.00 93.81 116 ARG A CA 1
ATOM 874 C C . ARG A 1 116 ? 2.423 8.015 1.834 1.00 93.81 116 ARG A C 1
ATOM 876 O O . ARG A 1 116 ? 1.288 8.199 2.264 1.00 93.81 116 ARG A O 1
ATOM 883 N N . ILE A 1 117 ? 3.101 6.887 2.031 1.00 93.44 117 ILE A N 1
ATOM 884 C CA . ILE A 1 117 ? 2.579 5.755 2.796 1.00 93.44 117 ILE A CA 1
ATOM 885 C C . ILE A 1 117 ? 2.347 6.153 4.253 1.00 93.44 117 ILE A C 1
ATOM 887 O O . ILE A 1 117 ? 1.263 5.931 4.789 1.00 93.44 117 ILE A O 1
ATOM 891 N N . MET A 1 118 ? 3.333 6.791 4.880 1.00 93.31 118 MET A N 1
ATOM 892 C 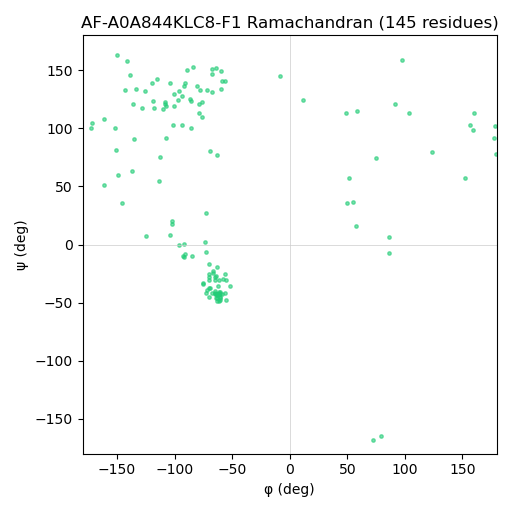CA . MET A 1 118 ? 3.236 7.235 6.269 1.00 93.31 118 MET A CA 1
ATOM 893 C C . MET A 1 118 ? 2.126 8.273 6.463 1.00 93.31 118 MET A C 1
ATOM 895 O O . MET A 1 118 ? 1.363 8.170 7.424 1.00 93.31 118 MET A O 1
ATOM 899 N N . THR A 1 119 ? 1.991 9.235 5.543 1.00 93.69 119 THR A N 1
ATOM 900 C CA . THR A 1 119 ? 0.891 10.208 5.560 1.00 93.69 119 THR A CA 1
ATOM 901 C C . THR A 1 119 ? -0.459 9.513 5.430 1.00 93.69 119 THR A C 1
ATOM 903 O O . THR A 1 119 ? -1.327 9.751 6.263 1.00 93.69 119 THR A O 1
ATOM 906 N N . ALA A 1 120 ? -0.620 8.601 4.467 1.00 92.75 120 ALA A N 1
ATOM 907 C CA . ALA A 1 120 ? -1.880 7.889 4.265 1.00 92.75 120 ALA A CA 1
ATOM 908 C C . ALA A 1 120 ? -2.287 7.065 5.498 1.00 92.75 120 ALA A C 1
ATOM 910 O O . ALA A 1 120 ? -3.450 7.082 5.889 1.00 92.75 120 ALA A O 1
ATOM 911 N N . ILE A 1 121 ? -1.337 6.392 6.159 1.00 92.12 121 ILE A N 1
ATOM 912 C CA . ILE A 1 121 ? -1.604 5.643 7.400 1.00 92.12 121 ILE A CA 1
ATOM 913 C C . ILE A 1 121 ? -2.028 6.589 8.532 1.00 92.12 121 ILE A C 1
ATOM 915 O O . ILE A 1 121 ? -2.932 6.270 9.304 1.00 92.12 121 ILE A O 1
ATOM 919 N N . ALA A 1 122 ? -1.374 7.746 8.661 1.00 91.88 122 ALA A N 1
ATOM 920 C CA . ALA A 1 122 ? -1.702 8.723 9.695 1.00 91.88 122 ALA A CA 1
ATOM 921 C C . ALA A 1 122 ? -3.088 9.354 9.478 1.00 91.88 122 ALA A C 1
ATOM 923 O O . ALA A 1 122 ? -3.849 9.514 10.433 1.00 91.88 122 ALA A O 1
ATOM 924 N N . GLU A 1 123 ? -3.425 9.689 8.233 1.00 91.44 123 GLU A N 1
ATOM 925 C CA . GLU A 1 123 ? -4.743 10.206 7.858 1.00 91.44 123 GLU A CA 1
ATOM 926 C C . GLU A 1 123 ? -5.842 9.167 8.079 1.00 91.44 123 GLU A C 1
ATOM 928 O O . GLU A 1 123 ? -6.883 9.499 8.643 1.00 91.44 123 GLU A O 1
ATOM 933 N N . ASP A 1 124 ? -5.588 7.908 7.722 1.00 89.50 124 ASP A N 1
ATOM 934 C CA . ASP A 1 124 ? -6.523 6.803 7.932 1.00 89.50 124 ASP A CA 1
ATOM 935 C C . ASP A 1 124 ? -6.839 6.596 9.419 1.00 89.50 124 ASP A C 1
ATOM 937 O O . ASP A 1 124 ? -8.006 6.523 9.806 1.00 89.50 124 ASP A O 1
ATOM 941 N N . LYS A 1 125 ? -5.810 6.603 10.276 1.00 88.94 125 LYS A N 1
ATOM 942 C CA . LYS A 1 125 ? -5.988 6.525 11.734 1.00 88.94 125 LYS A CA 1
ATOM 943 C C . LYS A 1 125 ? -6.788 7.702 12.285 1.00 88.94 125 LYS A C 1
ATOM 945 O O . LYS A 1 125 ? -7.672 7.498 13.113 1.00 88.94 125 LYS A O 1
ATOM 950 N N . ARG A 1 126 ? -6.512 8.925 11.818 1.00 89.12 126 ARG A N 1
ATOM 951 C CA . ARG A 1 126 ? -7.267 10.117 12.235 1.00 89.12 126 ARG A CA 1
ATOM 952 C C . ARG A 1 126 ? -8.734 10.016 11.816 1.00 89.12 126 ARG A C 1
ATOM 954 O O . ARG A 1 126 ? -9.607 10.326 12.618 1.00 89.12 126 ARG A O 1
ATOM 961 N N . ALA A 1 127 ? -9.010 9.573 10.591 1.00 86.31 127 ALA A N 1
ATOM 962 C CA . ALA A 1 127 ? -10.375 9.406 10.103 1.00 86.31 127 ALA A CA 1
ATOM 963 C C . ALA A 1 127 ? -11.157 8.381 10.940 1.00 86.31 127 ALA A C 1
ATOM 965 O O . ALA A 1 127 ? -12.298 8.649 11.308 1.00 86.31 127 ALA A O 1
ATOM 966 N N . GLN A 1 128 ? -10.534 7.252 11.296 1.00 83.75 128 GLN A N 1
ATOM 967 C CA . GLN A 1 128 ? -11.138 6.252 12.185 1.00 83.75 128 GLN A CA 1
ATOM 968 C C . GLN A 1 128 ? -11.432 6.814 13.580 1.00 83.75 128 GLN A C 1
ATOM 970 O O . GLN A 1 128 ? -12.512 6.579 14.115 1.00 83.75 128 GLN A O 1
ATOM 975 N N . GLN A 1 129 ? -10.505 7.590 14.148 1.00 84.81 129 GLN A N 1
ATOM 976 C CA . GLN A 1 129 ? -10.702 8.215 15.456 1.00 84.81 129 GLN A CA 1
ATOM 977 C C . GLN A 1 129 ? -11.876 9.205 15.441 1.00 84.81 129 GLN A C 1
ATOM 979 O O . GLN A 1 129 ? -12.750 9.124 16.296 1.00 84.81 129 GLN A O 1
ATOM 984 N N . MET A 1 130 ? -11.954 10.070 14.426 1.00 84.12 130 MET A N 1
ATOM 985 C CA . MET A 1 130 ? -13.051 11.039 14.293 1.00 84.12 130 MET A CA 1
ATOM 986 C C . MET A 1 130 ? -14.422 10.381 14.074 1.00 84.12 130 MET A C 1
ATOM 988 O O . MET A 1 130 ? -15.446 10.980 14.395 1.00 84.12 130 MET A O 1
ATOM 992 N N . LEU A 1 131 ? -14.460 9.185 13.476 1.00 76.50 131 LEU A N 1
ATOM 993 C CA . LEU A 1 131 ? -15.682 8.390 13.334 1.00 76.50 131 LEU A CA 1
ATOM 994 C C . LEU A 1 131 ? -16.142 7.838 14.688 1.00 76.50 131 LEU A C 1
ATOM 996 O O . LEU A 1 131 ? -17.319 7.971 15.002 1.00 76.50 131 LEU A O 1
ATOM 1000 N N . LEU A 1 132 ? -15.224 7.296 15.498 1.00 75.06 132 LEU A N 1
ATOM 1001 C CA . LEU A 1 132 ? -15.545 6.836 16.855 1.00 75.06 132 LEU A CA 1
ATOM 1002 C C . LEU A 1 132 ? -16.057 7.977 17.742 1.00 75.06 132 LEU A C 1
ATOM 1004 O O . LEU A 1 132 ? -17.099 7.839 18.373 1.00 75.06 132 LEU A O 1
ATOM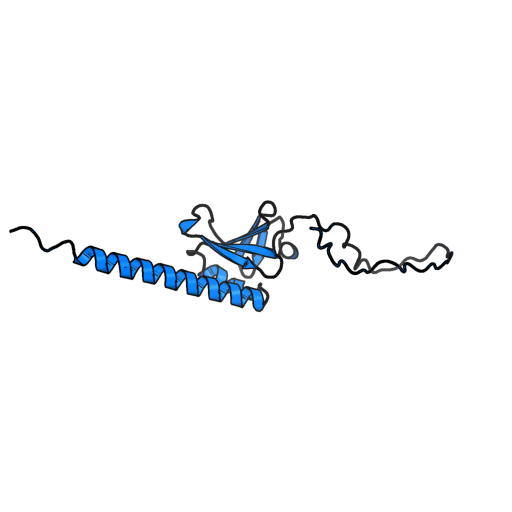 1008 N N . GLU A 1 133 ? -15.368 9.122 17.741 1.00 72.38 133 GLU A N 1
ATOM 1009 C CA . GLU A 1 133 ? -15.738 10.271 18.582 1.00 72.38 133 GLU A CA 1
ATOM 1010 C C . GLU A 1 133 ? -17.138 10.818 18.253 1.00 72.38 133 GLU A C 1
ATOM 1012 O O . GLU A 1 133 ? -17.831 11.338 19.127 1.00 72.38 133 GLU A O 1
ATOM 1017 N N . LYS A 1 134 ? -17.576 10.710 16.992 1.00 60.25 134 LYS A N 1
ATOM 1018 C CA . LYS A 1 134 ? -18.933 11.102 16.583 1.00 60.25 134 LYS A CA 1
ATOM 1019 C C . LYS A 1 134 ? -19.997 10.126 17.070 1.00 60.25 134 LYS A C 1
ATOM 1021 O O . LYS A 1 134 ? -21.043 10.574 17.528 1.00 60.25 134 LYS A O 1
ATOM 1026 N N . ASP A 1 135 ? -19.719 8.831 16.994 1.00 60.81 135 ASP A N 1
ATOM 1027 C CA . ASP A 1 135 ? -20.641 7.780 17.432 1.00 60.81 135 ASP A CA 1
ATOM 1028 C C . ASP A 1 135 ? -20.867 7.844 18.957 1.00 60.81 135 ASP A C 1
ATOM 1030 O O . ASP A 1 135 ? -21.999 7.773 19.438 1.00 60.81 135 ASP A O 1
ATOM 1034 N N . GLU A 1 136 ? -19.806 8.118 19.728 1.00 60.94 136 GLU A N 1
ATOM 1035 C CA . GLU A 1 136 ? -19.893 8.285 21.187 1.00 60.94 136 GLU A CA 1
ATOM 1036 C C . GLU A 1 136 ? -20.723 9.511 21.610 1.00 60.94 136 GLU A C 1
ATOM 1038 O O . GLU A 1 136 ? -21.387 9.483 22.650 1.00 60.94 136 GLU A O 1
ATOM 1043 N N . MET A 1 137 ? -20.748 10.578 20.803 1.00 57.41 137 MET A N 1
ATOM 1044 C CA . MET A 1 137 ? -21.608 11.738 21.067 1.00 57.41 137 MET A CA 1
ATOM 1045 C C . MET A 1 137 ? -23.084 11.475 20.735 1.00 57.41 137 MET A C 1
ATOM 1047 O O . MET A 1 137 ? -23.949 11.996 21.439 1.00 57.41 137 MET A O 1
ATOM 1051 N N . GLU A 1 138 ? -23.399 10.659 19.723 1.00 54.00 138 GLU A N 1
ATOM 1052 C CA . GLU A 1 138 ? -24.793 10.293 19.415 1.00 54.00 138 GLU A CA 1
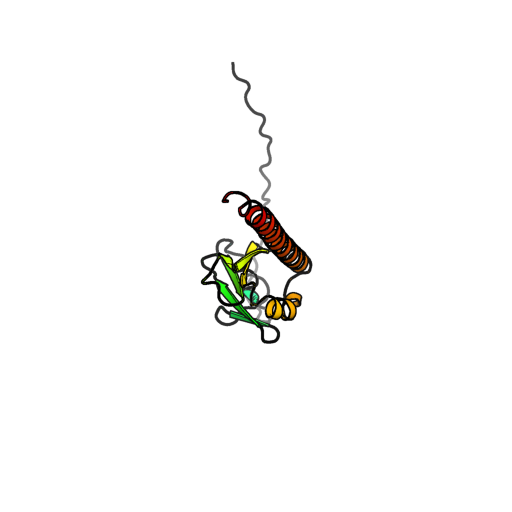ATOM 1053 C C . GLU A 1 138 ? -25.366 9.272 20.409 1.00 54.00 138 GLU A C 1
ATOM 1055 O O . GLU A 1 138 ? -26.539 9.373 20.778 1.00 54.00 138 GLU A O 1
ATOM 1060 N N . SER A 1 139 ? -24.551 8.350 20.933 1.00 53.88 139 SER A N 1
ATOM 1061 C CA . SER A 1 139 ? -25.025 7.342 21.894 1.00 53.88 139 SER A CA 1
ATOM 1062 C C . SER A 1 139 ? -25.390 7.911 23.276 1.00 53.88 139 SER A C 1
ATOM 1064 O O . SER A 1 139 ? -26.097 7.245 24.029 1.00 53.88 139 SER A O 1
ATOM 1066 N N . SER A 1 140 ? -24.951 9.127 23.622 1.00 51.03 140 SER A N 1
ATOM 1067 C CA . SER A 1 140 ? -25.234 9.765 24.924 1.00 51.03 140 SER A CA 1
ATOM 1068 C C . SER A 1 140 ? -26.501 10.642 24.924 1.00 51.03 140 SER A C 1
ATOM 1070 O O . SER A 1 140 ? -26.993 11.044 25.975 1.00 51.03 140 SER A O 1
ATOM 1072 N N . VAL A 1 141 ? -27.084 10.925 23.751 1.00 54.53 141 VAL A N 1
ATOM 1073 C CA . VAL A 1 141 ? -28.299 11.762 23.624 1.00 54.53 141 VAL A CA 1
ATOM 1074 C C . VAL A 1 141 ? -29.593 10.921 23.640 1.00 54.53 141 VAL A C 1
ATOM 1076 O O . VAL A 1 141 ? -30.688 11.465 23.764 1.00 54.53 141 VAL A O 1
ATOM 1079 N N . GLY A 1 142 ? -29.489 9.589 23.566 1.00 50.84 142 GLY A N 1
ATOM 1080 C CA . GLY A 1 142 ? -30.632 8.669 23.495 1.00 50.84 142 GLY A CA 1
ATOM 1081 C C . GLY A 1 142 ? -31.270 8.249 24.827 1.00 50.84 142 GLY A C 1
ATOM 1082 O O . GLY A 1 142 ? -32.339 7.647 24.800 1.00 50.84 142 GLY A O 1
ATOM 1083 N N . GLU A 1 143 ? -30.673 8.558 25.983 1.00 55.41 143 GLU A N 1
ATOM 1084 C CA . GLU A 1 143 ? -31.144 8.063 27.290 1.00 55.41 143 GLU A CA 1
ATOM 1085 C C . GLU A 1 143 ? -31.681 9.187 28.192 1.00 55.41 143 GLU A C 1
ATOM 1087 O O . GLU A 1 143 ? -31.220 9.381 29.312 1.00 55.41 143 GLU A O 1
ATOM 1092 N N . ILE A 1 144 ? -32.648 9.980 27.710 1.00 58.41 144 ILE A N 1
ATOM 1093 C CA . ILE A 1 144 ? -33.349 10.930 28.594 1.00 58.41 144 ILE A CA 1
ATOM 1094 C C . ILE A 1 144 ? -34.832 11.151 28.262 1.00 58.41 144 ILE A C 1
ATOM 1096 O O . ILE A 1 144 ? -35.310 12.265 28.424 1.00 58.41 144 ILE A O 1
ATOM 1100 N N . ILE A 1 145 ? -35.613 10.161 27.806 1.00 58.72 145 ILE A N 1
ATOM 1101 C CA . ILE A 1 145 ? -37.084 10.331 27.804 1.00 58.72 145 ILE A CA 1
ATOM 1102 C C . ILE A 1 145 ? -37.830 8.994 27.952 1.00 58.72 145 ILE A C 1
ATOM 1104 O O . ILE A 1 145 ? -38.317 8.465 26.965 1.00 58.72 145 ILE A O 1
ATOM 1108 N N . THR A 1 146 ? -37.966 8.483 29.177 1.00 57.69 146 THR A N 1
ATOM 1109 C CA . THR A 1 146 ? -39.185 7.795 29.658 1.00 57.69 146 THR A CA 1
ATOM 1110 C C . THR A 1 146 ? -39.039 7.506 31.150 1.00 57.69 146 THR A C 1
ATOM 1112 O O . THR A 1 146 ? -38.337 6.565 31.501 1.00 57.69 146 THR A O 1
ATOM 1115 N N . GLU A 1 147 ? -39.663 8.327 31.998 1.00 48.62 147 GLU A N 1
ATOM 1116 C CA . GLU A 1 147 ? -40.597 7.944 33.081 1.00 48.62 147 GLU A CA 1
ATOM 1117 C C . GLU A 1 147 ? -41.151 9.194 33.783 1.00 48.62 147 GLU A C 1
ATOM 1119 O O . GLU A 1 147 ? -40.370 10.137 34.050 1.00 48.62 147 GLU A O 1
#

Radius of gyration: 26.43 Å; Cα contacts (8 Å, |Δi|>4): 139; chains: 1; bounding box: 74×54×78 Å

Foldseek 3Di:
DDDDDDDDDDDDDDDDDDDDDDDDDDDDDPDDDPPPDPPQLFAPPNVCDDPQWHADPNFIWGGDSVQRYIEGDDCPDVVQWQWFAAPVGYIYIYGVVCVVVCVRCLVVHDPVSSVRVVVSVVVVVVVVVVVVVVVVVVVVVPPDDDD

pLDDT: mean 73.67, std 20.82, range [30.45, 94.19]

Sequence (147 aa):
MAIGALQTGYTTLYGKIAGLGTQNGQTRGSNFREHIDGTEKKAPYQHLAQNGTITYKGVTFVCDTDRNRITLGDVTDRSKCLNISLKGGGCLMVNRDNLSDLSQAITMFCPEDINRIMTAIAEDKRAQQMLLEKDEMESSVGEIITE

Organism: NCBI:txid301302

Secondary structure (DSSP, 8-state):
---PPP-------------------------S-----TT--PPTTGGG-BTTEEEETTEEEEEETTTTEEEES--S-GGGEEEEE-TTSSEEEEEGGGHHHHHHHGGGS-HHHHHHHHHHHHHHHHHHHHHHHHHHHHHTSSSS---